Protein AF-A0A257QHC1-F1 (afdb_monomer_lite)

Foldseek 3Di:
DVVVQVVCCVPVVHDDLEDEDDVFDDDPVNLVVSVVVNNQAYEGDAAQDADDPPDRSSYHYDHDDDPDDPVVVVVVVVQRPDPPSVNVVSVVVVVVVVPDDDD

Sequence (103 aa):
LALSRAALQANLGEVSEHFCWPQGYFDADYVRIAQEEGFRYLYTTQAFGQNRPGTDPASIYRFAVRNTSGGSFGRRIQIAAHPIVGPLFNHWKRWQRGLRPRT

Radius of gyration: 16.58 Å; chains: 1; bounding box: 40×29×40 Å

Structure (mmCIF, N/CA/C/O backbone):
data_AF-A0A257QHC1-F1
#
_entry.id   AF-A0A257QHC1-F1
#
loop_
_atom_site.group_PDB
_atom_site.id
_atom_site.type_symbol
_atom_site.label_atom_id
_atom_site.label_alt_id
_atom_site.label_comp_id
_atom_site.label_asym_id
_atom_site.label_entity_id
_atom_site.label_seq_id
_atom_site.pdbx_PDB_ins_code
_atom_site.Cartn_x
_atom_site.Cartn_y
_atom_site.Cartn_z
_atom_site.occupancy
_atom_site.B_iso_or_equiv
_atom_site.auth_seq_id
_atom_site.auth_comp_id
_atom_site.auth_asym_id
_atom_site.auth_atom_id
_atom_site.pdbx_PDB_model_num
ATOM 1 N N . LEU A 1 1 ? -7.230 -2.132 15.970 1.00 90.31 1 LEU A N 1
ATOM 2 C CA . LEU A 1 1 ? -7.827 -1.295 14.903 1.00 90.31 1 LEU A CA 1
ATOM 3 C C . LEU A 1 1 ? -8.935 -0.404 15.455 1.00 90.31 1 LEU A C 1
ATOM 5 O O . LEU A 1 1 ? -8.812 0.807 15.310 1.00 90.31 1 LEU A O 1
ATOM 9 N N . ALA A 1 2 ? -9.896 -0.962 16.195 1.00 92.00 2 ALA A N 1
ATOM 10 C CA . ALA A 1 2 ? -10.933 -0.238 16.938 1.00 92.00 2 ALA A CA 1
ATOM 11 C C . ALA A 1 2 ? -10.475 1.065 17.625 1.00 92.00 2 ALA A C 1
ATOM 13 O O . ALA A 1 2 ? -11.073 2.113 17.405 1.00 92.00 2 ALA A O 1
ATOM 14 N N . LEU A 1 3 ? -9.370 1.044 18.386 1.00 94.31 3 LEU A N 1
ATOM 15 C CA . LEU A 1 3 ? -8.848 2.250 19.053 1.00 94.31 3 LEU A CA 1
ATOM 16 C C . LEU A 1 3 ? -8.477 3.377 18.076 1.00 94.31 3 LEU A C 1
ATOM 18 O O . LEU A 1 3 ? -8.777 4.538 18.329 1.00 94.31 3 LEU A O 1
ATOM 22 N N . SER A 1 4 ? -7.859 3.044 16.939 1.00 92.38 4 SER A N 1
ATOM 23 C CA . SER A 1 4 ? -7.535 4.038 15.910 1.00 92.38 4 SER A CA 1
ATOM 24 C C . SER A 1 4 ? -8.800 4.587 15.258 1.00 92.38 4 SER A C 1
ATOM 26 O O . SER A 1 4 ? -8.852 5.780 14.979 1.00 92.38 4 SER A O 1
ATOM 28 N N . ARG A 1 5 ? -9.820 3.746 15.040 1.00 94.06 5 ARG A N 1
ATOM 29 C CA . ARG A 1 5 ? -11.122 4.186 14.519 1.00 94.06 5 ARG A CA 1
ATOM 30 C C . ARG A 1 5 ? -11.802 5.145 15.493 1.00 94.06 5 ARG A C 1
ATOM 32 O O . ARG A 1 5 ? -12.209 6.223 15.087 1.00 94.06 5 ARG A O 1
ATOM 39 N N . ALA A 1 6 ? -11.852 4.794 16.778 1.00 95.44 6 ALA A N 1
ATOM 40 C CA . ALA A 1 6 ? -12.412 5.650 17.820 1.00 95.44 6 ALA A CA 1
ATOM 41 C C . ALA A 1 6 ? -11.683 7.000 17.903 1.00 95.44 6 ALA A C 1
ATOM 43 O O . ALA A 1 6 ? -12.327 8.042 17.980 1.00 95.44 6 ALA A O 1
ATOM 44 N N . ALA A 1 7 ? -10.348 6.996 17.814 1.00 96.44 7 ALA A N 1
ATOM 45 C CA . ALA A 1 7 ? -9.561 8.223 17.797 1.00 96.44 7 ALA A CA 1
ATOM 46 C C . ALA A 1 7 ? -9.861 9.093 16.564 1.00 96.44 7 ALA A C 1
ATOM 48 O O . ALA A 1 7 ? -10.065 10.295 16.712 1.00 96.44 7 ALA A O 1
ATOM 49 N N . LEU A 1 8 ? -9.925 8.507 15.364 1.00 95.94 8 LEU A N 1
ATOM 50 C CA . LEU A 1 8 ? -10.263 9.241 14.139 1.00 95.94 8 LEU A CA 1
ATOM 51 C C . LEU A 1 8 ? -11.687 9.807 14.207 1.00 95.94 8 LEU A C 1
ATOM 53 O O . LEU A 1 8 ? -11.876 10.992 13.963 1.00 95.94 8 LEU A O 1
ATOM 57 N N . GLN A 1 9 ? -12.656 9.012 14.663 1.00 96.94 9 GLN A N 1
ATOM 58 C CA . GLN A 1 9 ? -14.034 9.460 14.854 1.00 96.94 9 GLN A CA 1
ATOM 59 C C . GLN A 1 9 ? -14.128 10.628 15.844 1.00 96.94 9 GLN A C 1
ATOM 61 O O . GLN A 1 9 ? -14.826 11.602 15.580 1.00 96.94 9 GLN A O 1
ATOM 66 N N . ALA A 1 10 ? -13.425 10.548 16.976 1.00 98.25 10 ALA A N 1
ATOM 67 C CA . ALA A 1 10 ? -13.468 11.578 18.011 1.00 98.25 10 ALA A CA 1
ATOM 68 C C . ALA A 1 10 ? -12.796 12.893 17.584 1.00 98.25 10 ALA A C 1
ATOM 70 O O . ALA A 1 10 ? -13.252 13.960 17.980 1.00 98.25 10 ALA A O 1
ATOM 71 N N . ASN A 1 11 ? -11.718 12.824 16.795 1.00 98.19 11 ASN A N 1
ATOM 72 C CA . ASN A 1 11 ? -10.919 14.003 16.441 1.00 98.19 11 ASN A CA 1
ATOM 73 C C . ASN A 1 11 ? -11.271 14.598 15.071 1.00 98.19 11 ASN A C 1
ATOM 75 O O . ASN A 1 11 ? -11.065 15.789 14.863 1.00 98.19 11 ASN A O 1
ATOM 79 N N . LEU A 1 12 ? -11.768 13.783 14.137 1.00 97.19 12 LEU A N 1
ATOM 80 C CA . LEU A 1 12 ? -12.062 14.186 12.756 1.00 97.19 12 LEU A CA 1
ATOM 81 C C . LEU A 1 12 ? -13.550 14.071 12.404 1.00 97.19 12 LEU A C 1
ATOM 83 O O . LEU A 1 12 ? -13.956 14.541 11.348 1.00 97.19 12 LEU A O 1
ATOM 87 N N . GLY A 1 13 ? -14.370 13.454 13.263 1.00 97.56 13 GLY A N 1
ATOM 88 C CA . GLY A 1 13 ? -15.803 13.264 13.019 1.00 97.56 13 GLY A CA 1
ATOM 89 C C . GLY A 1 13 ? -16.136 12.127 12.050 1.00 97.56 13 GLY A C 1
ATOM 90 O O . GLY A 1 13 ? -17.313 11.830 11.851 1.00 97.56 13 GLY A O 1
ATOM 91 N N . GLU A 1 14 ? -15.130 11.456 11.489 1.00 96.25 14 GLU A N 1
ATOM 92 C CA . GLU A 1 14 ? -15.312 10.355 10.549 1.00 96.25 14 GLU A CA 1
ATOM 93 C C . GLU A 1 14 ? -14.137 9.370 10.563 1.00 96.25 14 GLU A C 1
ATOM 95 O O . GLU A 1 14 ? -13.041 9.649 11.058 1.00 96.25 14 GLU A O 1
ATOM 100 N N . VAL A 1 15 ? -14.372 8.198 9.973 1.00 96.56 15 VAL A N 1
ATOM 101 C CA . VAL A 1 15 ? -13.353 7.177 9.730 1.00 96.56 15 VAL A CA 1
ATOM 102 C C . VAL A 1 15 ? -13.500 6.687 8.299 1.00 96.56 15 VAL A C 1
ATOM 104 O O . VAL A 1 15 ? -14.566 6.211 7.914 1.00 96.56 15 VAL A O 1
ATOM 107 N N . SER A 1 16 ? -12.427 6.766 7.514 1.00 95.81 16 SER A N 1
ATOM 108 C CA . SER A 1 16 ? -12.443 6.245 6.148 1.00 95.81 16 SER A CA 1
ATOM 109 C C . SER A 1 16 ? -12.393 4.712 6.120 1.00 95.81 16 SER A C 1
ATOM 111 O O . SER A 1 16 ? -11.927 4.057 7.054 1.00 95.81 16 SER A O 1
ATOM 113 N N . GLU A 1 17 ? -12.808 4.125 4.999 1.00 97.19 17 GLU A N 1
ATOM 114 C CA . GLU A 1 17 ? -12.664 2.685 4.738 1.00 97.19 17 GLU A CA 1
ATOM 115 C C . GLU A 1 17 ? -11.216 2.286 4.371 1.00 97.19 17 GLU A C 1
ATOM 117 O O . GLU A 1 17 ? -10.963 1.141 3.988 1.00 97.19 17 GLU A O 1
ATOM 122 N N . HIS A 1 18 ? -10.258 3.218 4.442 1.00 97.31 18 HIS A N 1
ATOM 123 C CA . HIS A 1 18 ? -8.883 3.038 3.981 1.00 97.31 18 HIS A CA 1
ATOM 124 C C . HIS A 1 18 ? -7.936 2.708 5.132 1.00 97.31 18 HIS A C 1
ATOM 126 O O . HIS A 1 18 ? -7.895 3.399 6.149 1.00 97.31 18 HIS A O 1
ATOM 132 N N . PHE A 1 19 ? -7.097 1.695 4.931 1.00 96.31 19 PHE A N 1
ATOM 133 C CA . PHE A 1 19 ? -6.100 1.284 5.906 1.00 96.31 19 PHE A CA 1
ATOM 134 C C . PHE A 1 19 ? -4.746 1.011 5.254 1.00 96.31 19 PHE A C 1
ATOM 136 O O . PHE A 1 19 ? -4.625 0.251 4.295 1.00 96.31 19 PHE A O 1
ATOM 143 N N . CYS A 1 20 ? -3.695 1.634 5.779 1.00 95.69 20 CYS A N 1
ATOM 144 C CA . CYS A 1 20 ? -2.334 1.454 5.293 1.00 95.69 20 CYS A CA 1
ATOM 145 C C . CYS A 1 20 ? -1.515 0.651 6.299 1.00 95.69 20 CYS A C 1
ATOM 147 O O . CYS A 1 20 ? -1.257 1.125 7.403 1.00 95.69 20 CYS A O 1
ATOM 149 N N . TRP A 1 21 ? -1.038 -0.524 5.882 1.00 95.38 21 TRP A N 1
ATOM 150 C CA . TRP A 1 21 ? -0.273 -1.409 6.754 1.00 95.38 21 TRP A CA 1
ATOM 151 C C . TRP A 1 21 ? 1.002 -0.733 7.277 1.00 95.38 21 TRP A C 1
ATOM 153 O O . TRP A 1 21 ? 1.843 -0.312 6.465 1.00 95.38 21 TRP A O 1
ATOM 163 N N . PRO A 1 22 ? 1.192 -0.649 8.607 1.00 92.06 22 PRO A N 1
ATOM 164 C CA . PRO A 1 22 ? 2.443 -0.178 9.179 1.00 92.06 22 PRO A CA 1
ATOM 165 C C . PRO A 1 22 ? 3.555 -1.163 8.813 1.00 92.06 22 PRO A C 1
ATOM 167 O O . PRO A 1 22 ? 3.386 -2.375 8.917 1.00 92.06 22 PRO A O 1
ATOM 170 N N . GLN A 1 23 ? 4.679 -0.644 8.313 1.00 85.88 23 GLN A N 1
ATOM 171 C CA . GLN A 1 23 ? 5.848 -1.423 7.864 1.00 85.88 23 GLN A CA 1
ATOM 172 C C . GLN A 1 23 ? 5.573 -2.481 6.770 1.00 85.88 23 GLN A C 1
ATOM 174 O O . GLN A 1 23 ? 6.498 -3.144 6.309 1.00 85.88 23 GLN A O 1
ATOM 179 N N . GLY A 1 24 ? 4.334 -2.603 6.284 1.00 87.31 24 GLY A N 1
ATOM 180 C CA . GLY A 1 24 ? 3.964 -3.573 5.260 1.00 87.31 24 GLY A CA 1
ATOM 181 C C . GLY A 1 24 ? 3.865 -5.016 5.740 1.00 87.31 24 GLY A C 1
ATOM 182 O O . GLY A 1 24 ? 4.096 -5.909 4.932 1.00 87.31 24 GLY A O 1
ATOM 183 N N . TYR A 1 25 ? 3.530 -5.252 7.008 1.00 92.31 25 TYR A N 1
ATOM 184 C CA . TYR A 1 25 ? 3.170 -6.584 7.499 1.00 92.31 25 TYR A CA 1
ATOM 185 C C . TYR A 1 25 ? 1.647 -6.781 7.404 1.00 92.31 25 TYR A C 1
ATOM 187 O O . TYR A 1 25 ? 0.906 -5.980 7.968 1.00 92.31 25 TYR A O 1
ATOM 195 N N . PHE A 1 26 ? 1.185 -7.790 6.654 1.00 92.44 26 PHE A N 1
ATOM 196 C CA . PHE A 1 26 ? -0.239 -8.010 6.340 1.00 92.44 26 PHE A CA 1
ATOM 197 C C . PHE A 1 26 ? -0.551 -9.480 6.009 1.00 92.44 26 PHE A C 1
ATOM 199 O O . PHE A 1 26 ? -0.786 -9.837 4.858 1.00 92.44 26 PHE A O 1
ATOM 206 N N . ASP A 1 27 ? -0.524 -10.366 7.000 1.00 94.50 27 ASP A N 1
ATOM 207 C CA . ASP A 1 27 ? -0.965 -11.749 6.780 1.00 94.50 27 ASP A CA 1
ATOM 208 C C . ASP A 1 27 ? -2.496 -11.866 6.627 1.00 94.50 27 ASP A C 1
ATOM 210 O O . ASP A 1 27 ? -3.242 -10.888 6.743 1.00 94.50 27 ASP A O 1
ATOM 214 N N . ALA A 1 28 ? -2.965 -13.075 6.314 1.00 95.81 28 ALA A N 1
ATOM 215 C CA . ALA A 1 28 ? -4.376 -13.340 6.053 1.00 95.81 28 ALA A CA 1
ATOM 216 C C . ALA A 1 28 ? -5.275 -13.054 7.269 1.00 95.81 28 ALA A C 1
ATOM 218 O O . ALA A 1 28 ? -6.380 -12.535 7.096 1.00 95.81 28 ALA A O 1
ATOM 219 N N . ASP A 1 29 ? -4.803 -13.338 8.486 1.00 96.38 29 ASP A N 1
ATOM 220 C CA . ASP A 1 29 ? -5.568 -13.085 9.707 1.00 96.38 29 ASP A CA 1
ATOM 221 C C . ASP A 1 29 ? -5.717 -11.588 9.957 1.00 96.38 29 ASP A C 1
ATOM 223 O O . ASP A 1 29 ? -6.801 -11.113 10.293 1.00 96.38 29 ASP A O 1
ATOM 227 N N . TYR A 1 30 ? -4.657 -10.816 9.728 1.00 95.25 30 TYR A N 1
ATOM 228 C CA . TYR A 1 30 ? -4.713 -9.366 9.859 1.00 95.25 30 TYR A CA 1
ATOM 229 C C . TYR A 1 30 ? -5.593 -8.716 8.796 1.00 95.25 30 TYR A C 1
ATOM 231 O O . TYR A 1 30 ? -6.359 -7.809 9.124 1.00 95.25 30 TYR A O 1
ATOM 239 N N . VAL A 1 31 ? -5.540 -9.190 7.549 1.00 96.69 31 VAL A N 1
ATOM 240 C CA . VAL A 1 31 ? -6.461 -8.738 6.494 1.00 96.69 31 VAL A CA 1
ATOM 241 C C . VAL A 1 31 ? -7.911 -8.981 6.907 1.00 96.69 31 VAL A C 1
ATOM 243 O O . VAL A 1 31 ? -8.721 -8.056 6.827 1.00 96.69 31 VAL A O 1
ATOM 246 N N . ARG A 1 32 ? -8.224 -10.177 7.420 1.00 96.75 32 ARG A N 1
ATOM 247 C CA . ARG A 1 32 ? -9.566 -10.515 7.908 1.00 96.75 32 ARG A CA 1
ATOM 248 C C . ARG A 1 32 ? -10.010 -9.587 9.042 1.00 96.75 32 ARG A C 1
ATOM 250 O O . ARG A 1 32 ? -11.083 -9.001 8.947 1.00 96.75 32 ARG A O 1
ATOM 257 N N . ILE A 1 33 ? -9.172 -9.383 10.061 1.00 96.06 33 ILE A N 1
ATOM 258 C CA . ILE A 1 33 ? -9.477 -8.475 11.183 1.00 96.06 33 ILE A CA 1
ATOM 259 C C . ILE A 1 33 ? -9.722 -7.043 10.681 1.00 96.06 33 ILE A C 1
ATOM 261 O O . ILE A 1 33 ? -10.627 -6.363 11.155 1.00 96.06 33 ILE A O 1
ATOM 265 N N . ALA A 1 34 ? -8.942 -6.561 9.710 1.00 95.81 34 ALA A N 1
ATOM 266 C CA . ALA A 1 34 ? -9.146 -5.227 9.149 1.00 95.81 34 ALA A CA 1
ATOM 267 C C . ALA A 1 34 ? -10.494 -5.090 8.426 1.00 95.81 34 ALA A C 1
ATOM 269 O O . ALA A 1 34 ? -11.163 -4.066 8.575 1.00 95.81 34 ALA A O 1
ATOM 270 N N . GLN A 1 35 ? -10.907 -6.120 7.688 1.00 96.19 35 GLN A N 1
ATOM 271 C CA . GLN A 1 35 ? -12.202 -6.153 7.008 1.00 96.19 35 GLN A CA 1
ATOM 272 C C . GLN A 1 35 ? -13.374 -6.243 7.992 1.00 96.19 35 GLN A C 1
ATOM 274 O O . GLN A 1 35 ? -14.358 -5.528 7.815 1.00 96.19 35 GLN A O 1
ATOM 279 N N . GLU A 1 36 ? -13.254 -7.052 9.050 1.00 96.06 36 GLU A N 1
ATOM 280 C CA . GLU A 1 36 ? -14.240 -7.133 10.143 1.00 96.06 36 GLU A CA 1
ATOM 281 C C . GLU A 1 36 ? -14.434 -5.773 10.839 1.00 96.06 36 GLU A C 1
ATOM 283 O O . GLU A 1 36 ? -15.542 -5.420 11.233 1.00 96.06 36 GLU A O 1
ATOM 288 N N . GLU A 1 37 ? -13.378 -4.961 10.908 1.00 94.56 37 GLU A N 1
ATOM 289 C CA . GLU A 1 37 ? -13.391 -3.596 11.451 1.00 94.56 37 GLU A CA 1
ATOM 290 C C . GLU A 1 37 ? -13.864 -2.529 10.439 1.00 94.56 37 GLU A C 1
ATOM 292 O O . GLU A 1 37 ? -13.828 -1.329 10.728 1.00 94.56 37 GLU A O 1
ATOM 297 N N . GLY A 1 38 ? -14.298 -2.940 9.243 1.00 94.06 38 GLY A N 1
ATOM 298 C CA . GLY A 1 38 ? -14.857 -2.060 8.215 1.00 94.06 38 GLY A CA 1
ATOM 299 C C . GLY A 1 38 ? -13.826 -1.363 7.321 1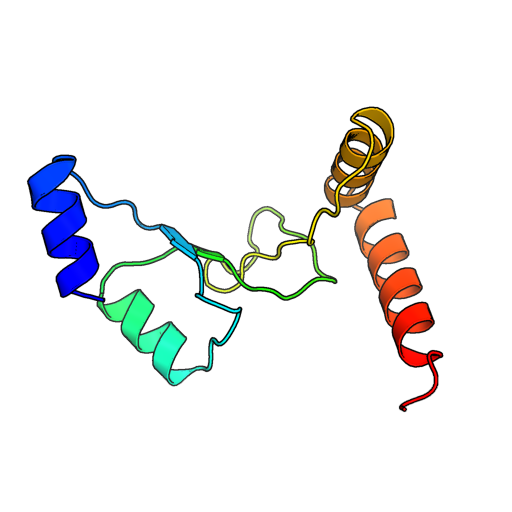.00 94.06 38 GLY A C 1
ATOM 300 O O . GLY A 1 38 ? -14.167 -0.392 6.647 1.00 94.06 38 GLY A O 1
ATOM 301 N N . PHE A 1 39 ? -12.567 -1.813 7.295 1.00 96.62 39 PHE A N 1
ATOM 302 C CA . PHE A 1 39 ? -11.587 -1.327 6.321 1.00 96.62 39 PHE A CA 1
ATOM 303 C C . PHE A 1 39 ? -11.648 -2.149 5.035 1.00 96.62 39 PHE A C 1
ATOM 305 O O . PHE A 1 39 ? -11.252 -3.313 4.990 1.00 96.62 39 PHE A O 1
ATOM 312 N N . ARG A 1 40 ? -12.121 -1.514 3.963 1.00 96.94 40 ARG A N 1
ATOM 313 C CA . ARG A 1 40 ? -12.284 -2.126 2.643 1.00 96.94 40 ARG A CA 1
ATOM 314 C C . ARG A 1 40 ? -11.030 -2.016 1.777 1.00 96.94 40 ARG A C 1
ATOM 316 O O . ARG A 1 40 ? -10.736 -2.935 1.015 1.00 96.94 40 ARG A O 1
ATOM 323 N N . TYR A 1 41 ? -10.314 -0.896 1.867 1.00 97.88 41 TYR A N 1
ATOM 324 C CA . TYR A 1 41 ? -9.186 -0.570 0.992 1.00 97.88 41 TYR A CA 1
ATOM 325 C C . TYR A 1 41 ? -7.862 -0.693 1.750 1.00 97.88 41 TYR A C 1
ATOM 327 O O . TYR A 1 41 ? -7.540 0.157 2.581 1.00 97.88 41 TYR A O 1
ATOM 335 N N . LEU A 1 42 ? -7.076 -1.731 1.459 1.00 97.88 42 LEU A N 1
ATOM 336 C CA . LEU A 1 42 ? -5.863 -2.059 2.210 1.00 97.88 42 LEU A CA 1
ATOM 337 C C . LEU A 1 42 ? -4.601 -1.801 1.377 1.00 97.88 42 LEU A C 1
ATOM 339 O O . LEU A 1 42 ? -4.360 -2.452 0.361 1.00 97.88 42 LEU A O 1
ATOM 343 N N . TYR A 1 43 ? -3.756 -0.869 1.820 1.00 97.12 43 TYR A N 1
ATOM 344 C CA . TYR A 1 43 ? -2.528 -0.489 1.115 1.00 97.12 43 TYR A CA 1
ATOM 345 C C . TYR A 1 43 ? -1.331 -1.322 1.565 1.00 97.12 43 TYR A C 1
ATOM 347 O O . TYR A 1 43 ? -0.812 -1.170 2.675 1.00 97.12 43 TYR A O 1
ATOM 355 N N . THR A 1 44 ? -0.822 -2.148 0.658 1.00 96.12 44 THR A N 1
ATOM 356 C CA . THR A 1 44 ? 0.297 -3.062 0.906 1.00 96.12 44 THR A CA 1
ATOM 357 C C . THR A 1 44 ? 1.640 -2.430 0.536 1.00 96.12 44 THR A C 1
ATOM 359 O O . THR A 1 44 ? 1.713 -1.313 0.018 1.00 96.12 44 THR A O 1
ATOM 362 N N . THR A 1 45 ? 2.740 -3.128 0.812 1.00 93.94 45 THR A N 1
ATOM 363 C CA . THR A 1 45 ? 4.095 -2.772 0.343 1.00 93.94 45 THR A CA 1
ATOM 364 C C . THR A 1 45 ? 4.534 -3.619 -0.856 1.00 93.94 45 THR A C 1
ATOM 366 O O . THR A 1 45 ? 5.719 -3.657 -1.203 1.00 93.94 45 THR A O 1
ATOM 369 N 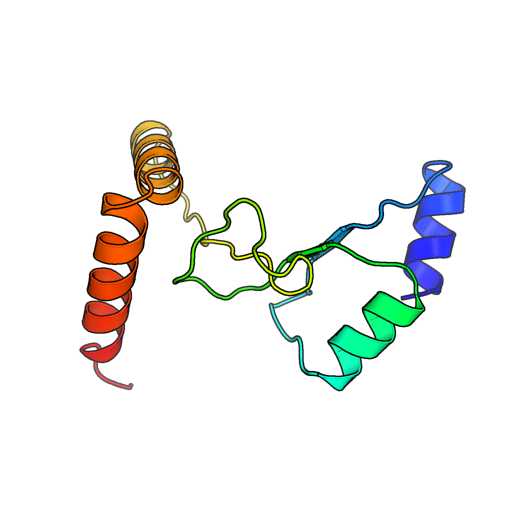N . GLN A 1 46 ? 3.590 -4.291 -1.526 1.00 92.56 46 GLN A N 1
ATOM 370 C CA . GLN A 1 46 ? 3.871 -5.062 -2.732 1.00 92.56 46 GLN A CA 1
ATOM 371 C C . GLN A 1 46 ? 4.267 -4.117 -3.878 1.00 92.56 46 GLN A C 1
ATOM 373 O O . GLN A 1 46 ? 3.438 -3.447 -4.489 1.00 92.56 46 GLN A O 1
ATOM 378 N N . ALA A 1 47 ? 5.569 -4.065 -4.167 1.00 88.38 47 ALA A N 1
ATOM 379 C CA . ALA A 1 47 ? 6.158 -3.056 -5.049 1.00 88.38 47 ALA A CA 1
ATOM 380 C C . ALA A 1 47 ? 5.951 -3.294 -6.557 1.00 88.38 47 ALA A C 1
ATOM 382 O O . ALA A 1 47 ? 6.187 -2.383 -7.354 1.00 88.38 47 ALA A O 1
ATOM 383 N N . PHE A 1 48 ? 5.575 -4.513 -6.959 1.00 91.88 48 PHE A N 1
ATOM 384 C CA . PHE A 1 48 ? 5.582 -4.960 -8.359 1.00 91.88 48 PHE A CA 1
ATOM 385 C C . PHE A 1 48 ? 4.203 -5.407 -8.856 1.00 91.88 48 PHE A C 1
ATOM 387 O O . PHE A 1 48 ? 4.093 -6.432 -9.524 1.00 91.88 48 PHE A O 1
ATOM 394 N N . GLY A 1 49 ? 3.161 -4.639 -8.546 1.00 92.81 49 GLY A N 1
ATOM 395 C CA . GLY A 1 49 ? 1.831 -4.821 -9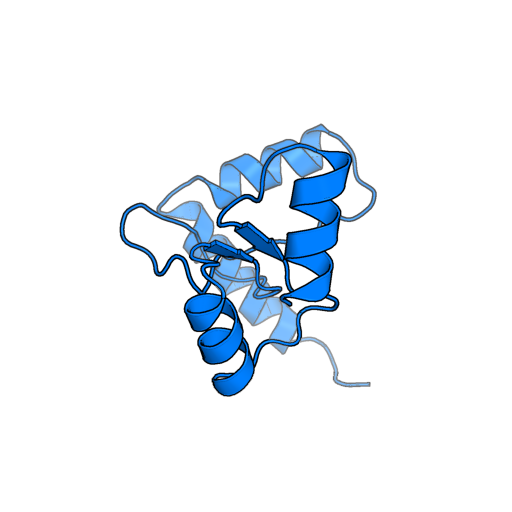.127 1.00 92.81 49 GLY A CA 1
ATOM 396 C C . GLY A 1 49 ? 1.277 -3.538 -9.731 1.00 92.81 49 GLY A C 1
ATOM 397 O O . GLY A 1 49 ? 1.976 -2.524 -9.841 1.00 92.81 49 GLY A O 1
ATOM 398 N N . GLN A 1 50 ? 0.025 -3.606 -10.168 1.00 94.69 50 GLN A N 1
ATOM 399 C CA . GLN A 1 50 ? -0.683 -2.489 -10.777 1.00 94.69 50 GLN A CA 1
ATOM 400 C C . GLN A 1 50 ? -2.142 -2.516 -10.334 1.00 94.69 50 GLN A C 1
ATOM 402 O O . GLN A 1 50 ? -2.813 -3.534 -10.478 1.00 94.69 50 GLN A O 1
ATOM 407 N N . ASN A 1 51 ? -2.621 -1.384 -9.827 1.00 94.94 51 ASN A N 1
ATOM 408 C CA . ASN A 1 51 ? -4.027 -1.200 -9.487 1.00 94.94 51 ASN A CA 1
ATOM 409 C C . ASN A 1 51 ? -4.812 -0.907 -10.774 1.00 94.94 51 ASN A C 1
ATOM 411 O O . ASN A 1 51 ? -4.395 -0.059 -11.566 1.00 94.94 51 ASN A O 1
ATOM 415 N N . ARG A 1 52 ? -5.928 -1.606 -10.991 1.00 93.38 52 ARG A N 1
ATOM 416 C CA . ARG A 1 52 ? -6.837 -1.406 -12.131 1.00 93.38 52 ARG A CA 1
ATOM 417 C C . ARG A 1 52 ? -8.289 -1.536 -11.659 1.00 93.38 52 ARG A C 1
ATOM 419 O O . ARG A 1 52 ? -8.524 -2.119 -10.604 1.00 93.38 52 ARG A O 1
ATOM 426 N N . PRO A 1 53 ? -9.277 -1.042 -12.420 1.00 94.00 53 PRO A N 1
ATOM 427 C CA . PRO A 1 53 ? -10.671 -1.362 -12.136 1.00 94.00 53 PRO A CA 1
ATOM 428 C C . PRO A 1 53 ? -10.866 -2.881 -12.002 1.00 94.00 53 PRO A C 1
ATOM 430 O O . PRO A 1 53 ? -10.373 -3.642 -12.833 1.00 94.00 53 PRO A O 1
ATOM 433 N N . GLY A 1 54 ? -11.537 -3.313 -10.932 1.00 93.19 54 GLY A N 1
ATOM 434 C CA . GLY A 1 54 ? -11.783 -4.728 -10.639 1.00 93.19 54 GLY A CA 1
ATOM 435 C C . GLY A 1 54 ? -10.653 -5.473 -9.915 1.00 93.19 54 GLY A C 1
ATOM 436 O O . GLY A 1 54 ? -10.830 -6.649 -9.612 1.00 93.19 54 GLY A O 1
ATOM 437 N N . THR A 1 55 ? -9.513 -4.839 -9.609 1.00 93.88 55 THR A N 1
ATOM 438 C CA . THR A 1 55 ? -8.501 -5.466 -8.737 1.00 93.88 55 THR A CA 1
ATOM 439 C C . THR A 1 55 ? -8.960 -5.500 -7.284 1.00 93.88 55 THR A C 1
ATOM 441 O O . THR A 1 55 ? -9.731 -4.642 -6.857 1.00 93.88 55 THR A O 1
ATOM 444 N N . ASP A 1 56 ? -8.438 -6.460 -6.521 1.00 95.38 56 ASP A N 1
ATOM 445 C CA . ASP A 1 56 ? -8.772 -6.651 -5.110 1.00 95.38 56 ASP A CA 1
ATOM 446 C C . ASP A 1 56 ? -8.480 -5.387 -4.264 1.00 95.38 56 ASP A C 1
ATOM 448 O O . ASP A 1 56 ? -7.316 -4.981 -4.147 1.00 95.38 56 ASP A O 1
ATOM 452 N N . PRO A 1 57 ? -9.502 -4.752 -3.655 1.00 96.62 57 PRO A N 1
ATOM 453 C CA . PRO A 1 57 ? -9.304 -3.590 -2.794 1.00 96.62 57 PRO A CA 1
ATOM 454 C C . PRO A 1 57 ? -8.566 -3.936 -1.493 1.00 96.62 57 PRO A C 1
ATOM 456 O O . PRO A 1 57 ? -7.959 -3.049 -0.895 1.00 96.62 57 PRO A O 1
ATOM 459 N N . ALA A 1 58 ? -8.538 -5.207 -1.080 1.00 96.56 58 ALA A N 1
ATOM 460 C CA . ALA A 1 58 ? -7.786 -5.670 0.083 1.00 96.56 58 ALA A CA 1
ATOM 461 C C . ALA A 1 58 ? -6.281 -5.864 -0.200 1.00 96.56 58 ALA A C 1
ATOM 463 O O . ALA A 1 58 ? -5.526 -6.270 0.687 1.00 96.56 58 ALA A O 1
ATOM 464 N N . SER A 1 59 ? -5.814 -5.544 -1.414 1.00 96.19 59 SER A N 1
ATOM 465 C CA . SER A 1 59 ? -4.410 -5.685 -1.808 1.00 96.19 59 SER A CA 1
ATOM 466 C C . SER A 1 59 ? -3.926 -4.557 -2.728 1.00 96.19 59 SER A C 1
ATOM 468 O O . SER A 1 59 ? -3.331 -4.782 -3.782 1.00 96.19 59 SER A O 1
ATOM 470 N N . ILE A 1 60 ? -4.153 -3.300 -2.337 1.00 97.00 60 ILE A N 1
ATOM 471 C CA . ILE A 1 60 ? -3.730 -2.142 -3.134 1.00 97.00 60 ILE A CA 1
ATOM 472 C C . ILE A 1 60 ? -2.200 -2.065 -3.176 1.00 97.00 60 ILE A C 1
ATOM 474 O O . ILE A 1 60 ? -1.522 -1.957 -2.148 1.00 97.00 60 ILE A O 1
ATOM 478 N N . TYR A 1 61 ? -1.652 -2.071 -4.389 1.00 95.81 61 TYR A N 1
ATOM 479 C CA . TYR A 1 61 ? -0.219 -1.971 -4.646 1.00 95.81 61 TYR A CA 1
ATOM 480 C C . TYR A 1 61 ? 0.298 -0.552 -4.411 1.00 95.81 61 TYR A C 1
ATOM 482 O O . TYR A 1 61 ? -0.347 0.435 -4.777 1.00 95.81 61 TYR A O 1
ATOM 490 N N . ARG A 1 62 ? 1.526 -0.447 -3.892 1.00 94.00 62 ARG A N 1
ATOM 491 C CA . ARG A 1 62 ? 2.262 0.816 -3.753 1.00 94.00 62 ARG A CA 1
ATOM 492 C C . ARG A 1 62 ? 3.703 0.650 -4.203 1.00 94.00 62 ARG A C 1
ATOM 494 O O . ARG A 1 62 ? 4.314 -0.389 -3.984 1.00 94.00 62 ARG A O 1
ATOM 501 N N . PHE A 1 63 ? 4.284 1.706 -4.763 1.00 90.94 63 PHE A N 1
ATOM 502 C CA . PHE A 1 63 ? 5.722 1.779 -5.005 1.00 90.94 63 PHE A CA 1
ATOM 503 C C . PHE A 1 63 ? 6.359 2.810 -4.073 1.00 90.94 63 PHE A C 1
ATOM 505 O O . PHE A 1 63 ? 5.852 3.917 -3.916 1.00 90.94 63 PHE A O 1
ATOM 512 N N . ALA A 1 64 ? 7.486 2.447 -3.461 1.00 88.50 64 ALA A N 1
ATOM 513 C CA . ALA A 1 64 ? 8.243 3.366 -2.624 1.00 88.50 64 ALA A CA 1
ATOM 514 C C . ALA A 1 64 ? 8.910 4.446 -3.487 1.00 88.50 64 ALA A C 1
ATOM 516 O O . ALA A 1 64 ? 9.569 4.141 -4.487 1.00 88.50 64 ALA A O 1
ATOM 517 N N .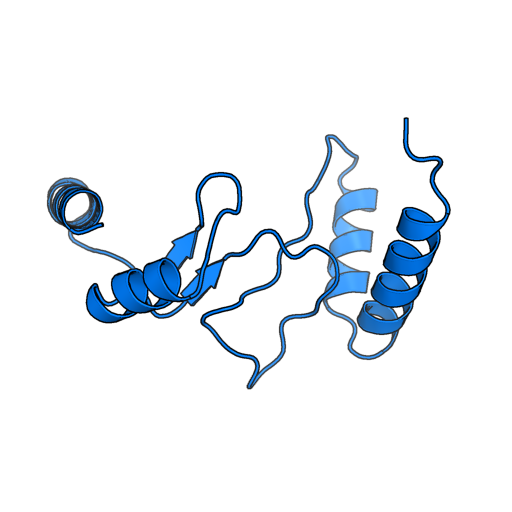 VAL A 1 65 ? 8.760 5.701 -3.075 1.00 89.50 65 VAL A N 1
ATOM 518 C CA . VAL A 1 65 ? 9.413 6.856 -3.694 1.00 89.50 65 VAL A CA 1
ATOM 519 C C . VAL A 1 65 ? 10.587 7.250 -2.807 1.00 89.50 65 VAL A C 1
ATOM 521 O O . VAL A 1 65 ? 10.430 7.436 -1.604 1.00 89.50 65 VAL A O 1
ATOM 524 N N . ARG A 1 66 ? 11.785 7.319 -3.390 1.00 88.69 66 ARG A N 1
ATOM 525 C CA . ARG A 1 66 ? 12.975 7.864 -2.721 1.00 88.69 66 ARG A CA 1
ATOM 526 C C . ARG A 1 66 ? 13.002 9.376 -2.903 1.00 88.69 66 ARG A C 1
ATOM 528 O O . ARG A 1 66 ? 12.326 9.883 -3.794 1.00 88.69 66 ARG A O 1
ATOM 535 N N . ASN A 1 67 ? 13.839 10.072 -2.137 1.00 94.50 67 ASN A N 1
ATOM 536 C CA . ASN A 1 67 ? 14.139 11.469 -2.433 1.00 94.50 67 ASN A CA 1
ATOM 537 C C . ASN A 1 67 ? 14.659 11.579 -3.883 1.00 94.50 67 ASN A C 1
ATOM 539 O O . ASN A 1 67 ? 15.658 10.950 -4.241 1.00 94.50 67 ASN A O 1
ATOM 543 N N . THR A 1 68 ? 13.902 12.259 -4.741 1.00 94.69 68 THR A N 1
ATOM 544 C CA . THR A 1 68 ? 14.106 12.298 -6.192 1.00 94.69 68 THR A CA 1
ATOM 545 C C . THR A 1 68 ? 13.469 13.554 -6.780 1.00 94.69 68 THR A C 1
ATOM 547 O O . THR A 1 68 ? 12.667 14.217 -6.127 1.00 94.69 68 THR A O 1
ATOM 550 N N . SER A 1 69 ? 13.810 13.887 -8.024 1.00 96.75 69 SER A N 1
ATOM 551 C CA . SER A 1 69 ? 13.245 15.050 -8.706 1.00 96.75 69 SER A CA 1
ATOM 552 C C . SER A 1 69 ? 11.785 14.829 -9.117 1.00 96.75 69 SER A C 1
ATOM 554 O O . SER A 1 69 ? 11.363 13.702 -9.398 1.00 96.75 69 SER A O 1
ATOM 556 N N . GLY A 1 70 ? 11.027 15.923 -9.250 1.00 96.00 70 GLY A N 1
ATOM 557 C CA . GLY A 1 70 ? 9.635 15.881 -9.712 1.00 96.00 70 GLY A CA 1
ATOM 558 C C . GLY A 1 70 ? 9.470 15.187 -11.069 1.00 96.00 70 GLY A C 1
ATOM 559 O O . GLY A 1 70 ? 8.570 14.369 -11.231 1.00 96.00 70 GLY A O 1
ATOM 560 N N . GLY A 1 71 ? 10.393 15.408 -12.013 1.00 97.38 71 GLY A N 1
ATOM 561 C CA . GLY A 1 71 ? 10.381 14.717 -13.309 1.00 97.38 71 GLY A CA 1
ATOM 562 C C . GLY A 1 71 ? 10.557 13.197 -13.189 1.00 97.38 71 GLY A C 1
ATOM 563 O O . GLY A 1 71 ? 9.869 12.431 -13.865 1.00 97.38 71 GLY A O 1
ATOM 564 N N . SER A 1 72 ? 11.420 12.741 -12.275 1.00 93.50 72 SER A N 1
ATOM 565 C CA . SER A 1 72 ? 11.630 11.308 -12.025 1.00 93.50 72 SER A CA 1
ATOM 566 C C . SER A 1 72 ? 10.392 10.659 -11.402 1.00 93.50 72 SER A C 1
ATOM 568 O O . SER A 1 72 ? 9.989 9.565 -11.808 1.00 93.50 72 SER A O 1
ATOM 570 N N . PHE A 1 73 ? 9.757 11.348 -10.449 1.00 95.56 73 PHE A N 1
ATOM 571 C CA . PHE A 1 73 ? 8.511 10.901 -9.833 1.00 95.56 73 PHE A CA 1
ATOM 572 C C . PHE A 1 73 ? 7.348 10.881 -10.837 1.00 95.56 73 PHE A C 1
ATOM 574 O O . PHE A 1 73 ? 6.658 9.867 -10.953 1.00 95.56 73 PHE A O 1
ATOM 581 N N . GLY A 1 74 ? 7.188 11.941 -11.634 1.00 96.50 74 GLY A N 1
ATOM 582 C CA . GLY A 1 74 ? 6.162 12.038 -12.673 1.00 96.50 74 GLY A CA 1
ATOM 583 C C . GLY A 1 74 ? 6.273 10.922 -13.713 1.00 96.50 74 GLY A C 1
ATOM 584 O O . GLY A 1 74 ? 5.288 10.240 -14.000 1.00 96.50 74 GLY A O 1
ATOM 585 N N . ARG A 1 75 ? 7.489 10.630 -14.195 1.00 95.38 75 ARG A N 1
ATOM 586 C CA . ARG A 1 75 ? 7.731 9.484 -15.086 1.00 95.38 75 ARG A CA 1
ATOM 587 C C . ARG A 1 75 ? 7.321 8.161 -14.434 1.00 95.38 75 ARG A C 1
ATOM 589 O O . ARG A 1 75 ? 6.734 7.304 -15.094 1.00 95.38 75 ARG A O 1
ATOM 596 N N . ARG A 1 76 ? 7.610 7.969 -13.140 1.00 94.00 76 ARG A N 1
ATOM 597 C CA . ARG A 1 76 ? 7.215 6.748 -12.419 1.00 94.00 76 ARG A CA 1
ATOM 598 C C . ARG A 1 76 ? 5.695 6.601 -12.332 1.00 94.00 76 ARG A C 1
ATOM 600 O O . ARG A 1 76 ? 5.222 5.474 -12.494 1.00 94.00 76 ARG A O 1
ATOM 607 N N . ILE A 1 77 ? 4.961 7.698 -12.117 1.00 95.38 77 ILE A N 1
ATOM 608 C CA . ILE A 1 77 ? 3.489 7.723 -12.134 1.00 95.38 77 ILE A CA 1
ATOM 609 C C . ILE A 1 77 ? 2.965 7.315 -13.515 1.00 95.38 77 ILE A C 1
ATOM 611 O O . ILE A 1 77 ? 2.146 6.404 -13.599 1.00 95.38 77 ILE A O 1
ATOM 615 N N . GLN A 1 78 ? 3.478 7.916 -14.594 1.00 96.19 78 GLN A N 1
ATOM 616 C CA . GLN A 1 78 ? 3.055 7.596 -15.965 1.00 96.19 78 GLN A CA 1
ATOM 617 C C . GLN A 1 78 ? 3.266 6.113 -16.301 1.00 96.19 78 GLN A C 1
ATOM 619 O O . GLN A 1 78 ? 2.366 5.452 -16.816 1.00 96.19 78 GLN A O 1
ATOM 624 N N . ILE A 1 79 ? 4.427 5.557 -15.936 1.00 95.38 79 ILE A N 1
ATOM 625 C CA . ILE A 1 79 ? 4.709 4.123 -16.087 1.00 95.38 79 ILE A CA 1
ATOM 626 C C . ILE A 1 79 ? 3.718 3.280 -15.274 1.00 95.38 79 ILE A C 1
ATOM 628 O O . ILE A 1 79 ? 3.219 2.278 -15.777 1.00 95.38 79 ILE A O 1
ATOM 632 N N . ALA A 1 80 ? 3.431 3.661 -14.024 1.00 93.81 80 ALA A N 1
ATOM 633 C CA . ALA A 1 80 ? 2.510 2.920 -13.160 1.00 93.81 80 ALA A CA 1
ATOM 634 C C . ALA A 1 80 ? 1.060 2.938 -13.673 1.00 93.81 80 ALA A C 1
ATOM 636 O O . ALA A 1 80 ? 0.345 1.955 -13.486 1.00 93.81 80 ALA A O 1
ATOM 637 N N . ALA A 1 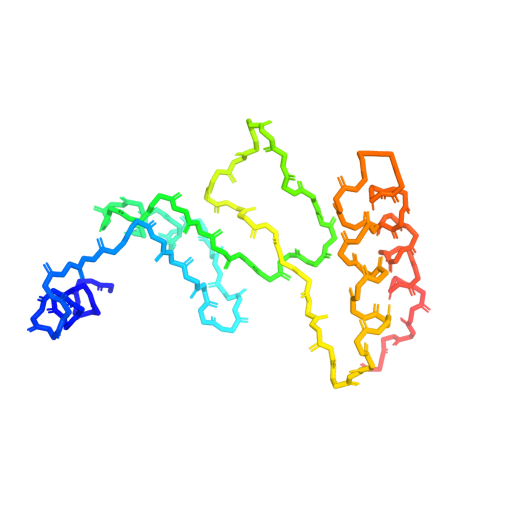81 ? 0.636 4.021 -14.327 1.00 93.81 81 ALA A N 1
ATOM 638 C CA . ALA A 1 81 ? -0.709 4.169 -14.876 1.00 93.81 81 ALA A CA 1
ATOM 639 C C . ALA A 1 81 ? -0.903 3.418 -16.206 1.00 93.81 81 ALA A C 1
ATOM 641 O O . ALA A 1 81 ? -2.001 2.953 -16.501 1.00 93.81 81 ALA A O 1
ATOM 642 N N . HIS A 1 82 ? 0.152 3.272 -17.013 1.00 96.06 82 HIS A N 1
ATOM 643 C CA . HIS A 1 82 ? 0.025 2.709 -18.355 1.00 96.06 82 HIS A CA 1
ATOM 644 C C . HIS A 1 82 ? -0.267 1.190 -18.322 1.00 96.06 82 HIS A C 1
ATOM 646 O O . HIS A 1 82 ? 0.509 0.426 -17.734 1.00 96.06 82 HIS A O 1
ATOM 652 N N . PRO A 1 83 ? -1.316 0.691 -19.010 1.00 94.88 83 PRO A N 1
ATOM 653 C CA . PRO A 1 83 ? -1.767 -0.699 -18.888 1.00 94.88 83 PRO A CA 1
ATOM 654 C C . PRO A 1 83 ? -0.771 -1.729 -19.432 1.00 94.88 83 PRO A C 1
ATOM 656 O O . PRO A 1 83 ? -0.696 -2.819 -18.887 1.00 94.88 83 PRO A O 1
ATOM 659 N N . ILE A 1 84 ? 0.003 -1.398 -20.470 1.00 95.62 84 ILE A N 1
ATOM 660 C CA . ILE A 1 84 ? 1.010 -2.308 -21.052 1.00 95.62 84 ILE A CA 1
ATOM 661 C C . ILE A 1 84 ? 2.414 -2.064 -20.472 1.00 95.62 84 ILE A C 1
ATOM 663 O O . ILE A 1 84 ? 3.068 -2.989 -19.994 1.00 95.62 84 ILE A O 1
ATOM 667 N N . VAL A 1 85 ? 2.878 -0.810 -20.468 1.00 97.00 85 VAL A N 1
ATOM 668 C CA . VAL A 1 85 ? 4.223 -0.450 -19.989 1.00 97.00 85 VAL A CA 1
ATOM 669 C C . VAL A 1 85 ? 4.407 -0.737 -18.495 1.00 97.00 85 VAL A C 1
ATOM 671 O O . VAL A 1 85 ? 5.476 -1.197 -18.102 1.00 97.00 85 VAL A O 1
ATOM 674 N N . GLY A 1 86 ? 3.385 -0.520 -17.659 1.00 96.00 86 GLY A N 1
ATOM 675 C CA . GLY A 1 86 ? 3.461 -0.749 -16.213 1.00 96.00 86 GLY A CA 1
ATOM 676 C C . GLY A 1 86 ? 3.819 -2.192 -15.836 1.00 96.00 86 GLY A C 1
ATOM 677 O O . GLY A 1 86 ? 4.819 -2.396 -15.140 1.00 96.00 86 GLY A O 1
ATOM 678 N N . PRO A 1 87 ? 3.071 -3.206 -16.311 1.00 95.69 87 PRO A N 1
ATOM 679 C CA . PRO A 1 87 ? 3.398 -4.610 -16.081 1.00 95.69 87 PRO A CA 1
ATOM 680 C C . PRO A 1 87 ? 4.782 -4.995 -16.603 1.00 95.69 87 PRO A C 1
ATOM 682 O O . PRO A 1 87 ? 5.558 -5.587 -15.856 1.00 95.69 87 PRO A O 1
ATOM 685 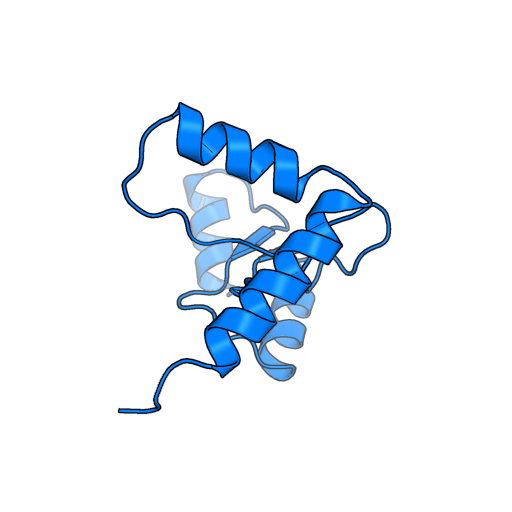N N . LEU A 1 88 ? 5.133 -4.606 -17.836 1.00 97.06 88 LEU A N 1
ATOM 686 C CA . LEU A 1 88 ? 6.451 -4.901 -18.415 1.00 97.06 88 LEU A CA 1
ATOM 687 C C . LEU A 1 88 ? 7.584 -4.320 -17.562 1.00 97.06 88 LEU A C 1
ATOM 689 O O . LEU A 1 88 ? 8.543 -5.017 -17.223 1.00 97.06 88 LEU A O 1
ATOM 693 N N . PHE A 1 89 ? 7.440 -3.061 -17.142 1.00 95.94 89 PHE A N 1
ATOM 694 C CA . PHE A 1 89 ? 8.384 -2.408 -16.244 1.00 95.94 89 PHE A CA 1
ATOM 695 C C . PHE A 1 89 ? 8.490 -3.142 -14.902 1.00 95.94 89 PHE A C 1
ATOM 697 O O . PHE A 1 89 ? 9.597 -3.381 -14.419 1.00 95.94 89 PHE A O 1
ATOM 704 N N . ASN A 1 90 ? 7.365 -3.538 -14.302 1.00 95.81 90 ASN A N 1
ATOM 705 C CA . ASN A 1 90 ? 7.347 -4.267 -13.034 1.00 95.81 90 ASN A CA 1
ATOM 706 C C . ASN A 1 90 ? 8.020 -5.647 -13.148 1.00 95.81 90 ASN A C 1
ATOM 708 O O . ASN A 1 90 ? 8.804 -6.005 -12.266 1.00 95.81 90 ASN A O 1
ATOM 712 N N . HIS A 1 91 ? 7.779 -6.392 -14.232 1.00 95.38 91 HIS A N 1
ATOM 713 C CA . HIS A 1 91 ? 8.449 -7.669 -14.504 1.00 95.38 91 HIS A CA 1
ATOM 714 C C . HIS A 1 91 ? 9.962 -7.489 -14.625 1.00 95.38 91 HIS A C 1
ATOM 716 O O . HIS A 1 91 ? 10.722 -8.180 -13.943 1.00 95.38 91 HIS A O 1
ATOM 722 N N . TRP A 1 92 ? 10.402 -6.506 -15.414 1.00 96.06 92 TRP A N 1
ATOM 723 C CA . TRP A 1 92 ? 11.817 -6.175 -15.551 1.00 96.06 92 TRP A CA 1
ATOM 724 C C . TRP A 1 92 ? 12.451 -5.778 -14.210 1.00 96.06 92 TRP A C 1
ATOM 726 O O . TRP A 1 92 ? 13.500 -6.306 -13.841 1.00 96.06 92 TRP A O 1
ATOM 736 N N . LYS A 1 93 ? 11.803 -4.913 -13.416 1.00 93.44 93 LYS A N 1
ATOM 737 C CA . LYS A 1 93 ? 12.299 -4.523 -12.083 1.00 93.44 93 LYS A CA 1
ATOM 738 C C . LYS A 1 93 ? 12.377 -5.702 -11.114 1.00 93.44 93 LYS A C 1
ATOM 740 O O . LYS A 1 93 ? 13.322 -5.764 -10.324 1.00 93.44 93 LYS A O 1
ATOM 745 N N . ARG A 1 94 ? 11.406 -6.618 -11.153 1.00 94.38 94 ARG A N 1
ATOM 746 C CA . ARG A 1 94 ? 11.401 -7.833 -10.330 1.00 94.38 94 ARG A CA 1
ATOM 747 C C . ARG A 1 94 ? 12.559 -8.752 -10.713 1.00 94.38 94 ARG A C 1
ATOM 749 O O . ARG A 1 94 ? 13.276 -9.195 -9.819 1.00 94.38 94 ARG A O 1
ATOM 756 N N . TRP A 1 95 ? 12.780 -8.964 -12.010 1.00 94.31 95 TRP A N 1
ATOM 757 C CA . TRP A 1 95 ? 13.926 -9.717 -12.524 1.00 94.31 95 TRP A CA 1
ATOM 758 C C . TRP A 1 95 ? 15.253 -9.094 -12.070 1.00 94.31 95 TRP A C 1
ATOM 760 O O . TRP A 1 95 ? 16.049 -9.765 -11.419 1.00 94.31 95 TRP A O 1
ATOM 770 N N . GLN A 1 96 ? 15.438 -7.783 -12.263 1.00 93.19 96 GLN A N 1
ATOM 771 C CA . GLN A 1 96 ? 16.631 -7.066 -11.792 1.00 93.19 96 GLN A CA 1
ATOM 772 C C . GLN A 1 96 ? 16.886 -7.216 -10.289 1.00 93.19 96 GLN A C 1
ATOM 774 O O . GLN A 1 96 ? 18.035 -7.260 -9.858 1.00 93.19 96 GLN A O 1
ATOM 779 N N . ARG A 1 97 ? 15.829 -7.240 -9.465 1.00 89.88 97 ARG A N 1
ATOM 780 C CA . ARG A 1 97 ? 15.966 -7.435 -8.016 1.00 89.88 97 ARG A CA 1
ATOM 781 C C . ARG A 1 97 ? 16.448 -8.848 -7.687 1.00 89.88 97 ARG A C 1
ATOM 783 O O . ARG A 1 97 ? 17.224 -8.987 -6.750 1.00 89.88 97 ARG A O 1
ATOM 790 N N . GLY A 1 98 ? 16.007 -9.855 -8.441 1.00 90.88 98 GLY A N 1
ATOM 791 C CA . GLY A 1 98 ? 16.430 -11.248 -8.276 1.00 90.88 98 GLY A CA 1
ATOM 792 C C . GLY A 1 98 ? 17.905 -11.490 -8.603 1.00 90.88 98 GLY A C 1
ATOM 793 O O . GLY A 1 98 ? 18.501 -12.393 -8.035 1.00 90.88 98 GLY A O 1
ATOM 794 N N . LEU A 1 99 ? 18.505 -10.653 -9.454 1.00 91.62 99 LEU A N 1
ATOM 795 C CA . LEU A 1 99 ? 19.928 -10.729 -9.805 1.00 91.62 99 LEU A CA 1
ATOM 796 C C . LEU A 1 99 ? 20.872 -10.158 -8.737 1.00 91.62 99 LEU A C 1
ATOM 798 O O . LEU A 1 99 ? 22.087 -10.276 -8.871 1.00 91.62 99 LEU A O 1
ATOM 802 N N . ARG A 1 100 ? 20.354 -9.476 -7.708 1.00 89.44 100 ARG A N 1
ATOM 803 C CA . ARG A 1 100 ? 21.210 -8.845 -6.697 1.00 89.44 100 ARG A CA 1
ATOM 804 C C . ARG A 1 100 ? 21.818 -9.916 -5.787 1.00 89.44 100 ARG A C 1
ATOM 806 O O . ARG A 1 100 ? 21.060 -10.753 -5.294 1.00 89.44 100 ARG A O 1
ATOM 813 N N . PRO A 1 101 ? 23.138 -9.873 -5.524 1.00 84.12 101 PRO A N 1
ATOM 814 C CA . PRO A 1 101 ? 23.761 -10.805 -4.597 1.00 84.12 101 PRO A CA 1
ATOM 815 C C . PRO A 1 101 ? 23.104 -10.677 -3.221 1.00 84.12 101 PRO A C 1
ATOM 817 O O . PRO A 1 101 ? 22.826 -9.572 -2.747 1.00 84.12 101 PRO A O 1
ATOM 820 N N . ARG A 1 102 ? 22.804 -11.825 -2.611 1.00 78.25 102 ARG A N 1
ATOM 821 C CA . ARG A 1 102 ? 22.296 -11.900 -1.243 1.00 78.25 102 ARG A CA 1
ATOM 822 C C . ARG A 1 102 ? 23.511 -11.784 -0.324 1.00 78.25 102 ARG A C 1
ATOM 824 O O . ARG A 1 102 ? 24.241 -12.756 -0.180 1.00 78.25 102 ARG A O 1
ATOM 831 N N . THR A 1 103 ? 23.767 -10.578 0.173 1.00 61.62 103 THR A N 1
ATOM 832 C CA . THR A 1 103 ? 24.667 -10.332 1.313 1.00 61.62 103 THR A CA 1
ATOM 833 C C . THR A 1 103 ? 24.054 -10.868 2.589 1.00 61.62 103 THR A C 1
ATOM 835 O O . THR A 1 103 ? 22.822 -10.672 2.732 1.00 61.62 103 THR A O 1
#

pLDDT: mean 94.06, std 4.48, range [61.62, 98.25]

Secondary structure (DSSP, 8-state):
-HHHHHHHHHHHS---SEEE-GGG---HHHHHHHHHTT--EEE---TT----TTS-GGGB---PPPS--HHHHHHHHHHHH-TTHHHHHHHHHHHHHHTS---